Protein AF-A0A3D4BTH3-F1 (afdb_monomer)

Foldseek 3Di:
DPPVPPVVPPPPPPPPPPCVVVVVVVVVVVVVVVLVVVLVVQLCVQLVVCVVVVHDPVVNVVRSVVSSVVSVVCVVVVVVVVVVVVVD

Sequence (88 aa):
MLSKNLDKRHQEKYLHQESSWISKWQDYIGEFVYGGIDGSVTTFAVVAGAAGAHLDSAVVIILGFANLLADGFAMSVGSYLSTKSEKD

Radius of gyration: 22.39 Å; Cα contacts (8 Å, |Δi|>4): 23; chains: 1; bounding box: 41×40×66 Å

pLDDT: mean 83.03, std 17.45, range [48.09, 97.69]

Structure (mmCIF, N/CA/C/O backbone):
data_AF-A0A3D4BTH3-F1
#
_entry.id   AF-A0A3D4BTH3-F1
#
loop_
_atom_site.group_PDB
_atom_site.id
_atom_site.type_symbol
_atom_site.label_atom_id
_atom_site.label_alt_id
_atom_site.label_comp_id
_atom_site.label_asym_id
_atom_site.label_entity_id
_atom_site.label_seq_id
_atom_site.pdbx_PDB_ins_code
_atom_site.Cartn_x
_atom_site.Cartn_y
_atom_site.Cartn_z
_atom_site.occupancy
_atom_site.B_iso_or_equiv
_atom_site.auth_seq_id
_atom_site.auth_comp_id
_atom_site.auth_asym_id
_atom_site.auth_atom_id
_atom_site.pdbx_PDB_model_num
ATOM 1 N N . MET A 1 1 ? -12.203 29.174 50.580 1.00 51.53 1 MET A N 1
ATOM 2 C CA . MET A 1 1 ? -12.177 29.685 49.187 1.00 51.53 1 MET A CA 1
ATOM 3 C C . MET A 1 1 ? -11.400 28.794 48.199 1.00 51.53 1 MET A C 1
ATOM 5 O O . MET A 1 1 ? -11.583 28.967 47.006 1.00 51.53 1 MET A O 1
ATOM 9 N N . LEU A 1 2 ? -10.617 27.799 48.652 1.00 54.00 2 LEU A N 1
ATOM 10 C CA . LEU A 1 2 ? -9.824 26.897 47.788 1.00 54.00 2 LEU A CA 1
ATOM 11 C C . LEU A 1 2 ? -10.492 25.548 47.436 1.00 54.00 2 LEU A C 1
ATOM 13 O O . LEU A 1 2 ? -9.997 24.830 46.579 1.00 54.00 2 LEU A O 1
ATOM 17 N N . SER A 1 3 ? -11.634 25.207 48.042 1.00 50.09 3 SER A N 1
ATOM 18 C CA . SER A 1 3 ? -12.277 23.891 47.850 1.00 50.09 3 SER A CA 1
ATOM 19 C C . SER A 1 3 ? -13.254 23.815 46.663 1.00 50.09 3 SER A C 1
ATOM 21 O O . SER A 1 3 ? -13.725 22.731 46.346 1.00 50.09 3 SER A O 1
ATOM 23 N N . LYS A 1 4 ? -13.573 24.933 45.993 1.00 55.66 4 LYS A N 1
ATOM 24 C CA . LYS A 1 4 ? -14.508 24.960 44.843 1.00 55.66 4 LYS A CA 1
ATOM 25 C C . LYS A 1 4 ? -13.830 24.814 43.468 1.00 55.66 4 LYS A C 1
ATOM 27 O O . LYS A 1 4 ? -14.522 24.838 42.458 1.00 55.66 4 LYS A O 1
ATOM 32 N N . ASN A 1 5 ? -12.501 24.673 43.420 1.00 50.88 5 ASN A N 1
ATOM 33 C CA . ASN A 1 5 ? -11.726 24.625 42.167 1.00 50.88 5 ASN A CA 1
ATOM 34 C C . ASN A 1 5 ? -11.160 23.240 41.809 1.00 50.88 5 ASN A C 1
ATOM 36 O O . ASN A 1 5 ? -10.574 23.084 40.742 1.00 50.88 5 ASN A O 1
ATOM 40 N N . LEU A 1 6 ? -11.338 22.232 42.667 1.00 56.59 6 LEU A N 1
ATOM 41 C CA . LEU A 1 6 ? -10.889 20.859 42.397 1.00 56.59 6 LEU A CA 1
ATOM 42 C C . LEU A 1 6 ? -11.968 19.990 41.735 1.00 56.59 6 LEU A C 1
ATOM 44 O O . LEU A 1 6 ? -11.634 18.988 41.112 1.00 56.59 6 LEU A O 1
ATOM 48 N N . ASP A 1 7 ? -13.231 20.411 41.799 1.00 56.19 7 ASP A N 1
ATOM 49 C CA . ASP A 1 7 ? -14.375 19.649 41.278 1.00 56.19 7 ASP A CA 1
ATOM 50 C C . ASP A 1 7 ? -14.675 19.949 39.794 1.00 56.19 7 ASP A C 1
ATOM 52 O O . ASP A 1 7 ? -15.256 19.153 39.066 1.00 56.19 7 ASP A O 1
ATOM 56 N N . LYS A 1 8 ? -14.185 21.084 39.277 1.00 51.81 8 LYS A N 1
ATOM 57 C CA . LYS A 1 8 ? -14.409 21.481 37.877 1.00 51.81 8 LYS A CA 1
ATOM 58 C C . LYS A 1 8 ? -13.503 20.784 36.858 1.00 51.81 8 LYS A C 1
ATOM 60 O O . LYS A 1 8 ? -13.726 20.939 35.666 1.00 51.81 8 LYS A O 1
ATOM 65 N N . ARG A 1 9 ? -12.490 20.021 37.289 1.00 53.81 9 ARG A N 1
ATOM 66 C CA . ARG A 1 9 ? -11.532 19.366 36.370 1.00 53.81 9 ARG A CA 1
ATOM 67 C C . ARG A 1 9 ? -11.920 17.951 35.937 1.00 53.81 9 ARG A C 1
ATOM 69 O O . ARG A 1 9 ? -11.222 17.375 35.114 1.00 53.81 9 ARG A O 1
ATOM 76 N N . HIS A 1 10 ? -13.013 17.395 36.461 1.00 48.09 10 HIS A N 1
ATOM 77 C CA . HIS A 1 10 ? -13.456 16.030 36.140 1.00 48.09 10 HIS A CA 1
ATOM 78 C C . HIS A 1 10 ? -14.836 15.950 35.464 1.00 48.09 10 HIS A C 1
ATOM 80 O O . HIS A 1 10 ? -15.306 14.851 35.179 1.00 48.09 10 HIS A O 1
ATOM 86 N N . GLN A 1 11 ? -15.463 17.089 35.145 1.00 50.56 11 GLN A N 1
ATOM 87 C CA . GLN A 1 11 ? -16.800 17.148 34.534 1.00 50.56 11 GLN A CA 1
ATOM 88 C C . GLN A 1 11 ? -16.822 17.485 33.029 1.00 50.56 11 GLN A C 1
ATOM 90 O O . GLN A 1 11 ? -17.892 17.723 32.483 1.00 50.56 11 GLN A O 1
ATOM 95 N N . GLU A 1 12 ? -15.691 17.441 32.317 1.00 53.09 12 GLU A N 1
ATOM 96 C CA . GLU A 1 12 ? -15.669 17.651 30.851 1.00 53.09 12 GLU A CA 1
ATOM 97 C C . GLU A 1 12 ? -15.843 16.360 30.027 1.00 53.09 12 GLU A C 1
ATOM 99 O O . GLU A 1 12 ? -15.850 16.397 28.802 1.00 53.09 12 GLU A O 1
ATOM 104 N N . LYS A 1 13 ? -16.048 15.199 30.666 1.00 50.25 13 LYS A N 1
ATOM 105 C CA . LYS A 1 13 ? -16.259 13.920 29.955 1.00 50.25 13 LYS A CA 1
ATOM 106 C C . LYS A 1 13 ? -17.716 13.627 29.563 1.00 50.25 13 LYS A C 1
ATOM 108 O O . LYS A 1 13 ? -17.977 12.578 28.987 1.00 50.25 13 LYS A O 1
ATOM 113 N N . TYR A 1 14 ? -18.655 14.539 29.828 1.00 50.94 14 TYR A N 1
ATOM 114 C CA . TYR A 1 14 ? -20.100 14.287 29.681 1.00 50.94 14 TYR A CA 1
ATOM 115 C C . TYR A 1 14 ? -20.826 15.218 28.691 1.00 50.94 14 TYR A C 1
ATOM 117 O O . TYR A 1 14 ? -22.038 15.380 28.783 1.00 50.94 14 TYR A O 1
ATOM 125 N N . LEU A 1 15 ? -20.112 15.814 27.727 1.00 50.28 15 LEU A N 1
ATOM 126 C CA . LEU A 1 15 ? -20.718 16.610 26.640 1.00 50.28 15 LEU A CA 1
ATOM 127 C C . LEU A 1 15 ? -20.419 16.084 25.221 1.00 50.28 15 LEU A C 1
ATOM 129 O O . LEU A 1 15 ? -20.892 16.659 24.248 1.00 50.28 15 LEU A O 1
ATOM 133 N N . HIS A 1 16 ? -19.710 14.960 25.071 1.00 54.19 16 HIS A N 1
ATOM 134 C CA . HIS A 1 16 ? -19.373 14.382 23.756 1.00 54.19 16 HIS A CA 1
ATOM 135 C C . HIS A 1 16 ? -20.360 13.307 23.255 1.00 54.19 16 HIS A C 1
ATOM 137 O O . HIS A 1 16 ? -20.037 12.534 22.358 1.00 54.19 16 HIS A O 1
ATOM 143 N N . GLN A 1 17 ? -21.568 13.230 23.819 1.00 54.16 17 GLN A N 1
ATOM 144 C CA . GLN A 1 17 ? -22.477 12.101 23.578 1.00 54.16 17 GLN A CA 1
ATOM 145 C C . GLN A 1 17 ? -23.371 12.244 22.328 1.00 54.16 17 GLN A C 1
ATOM 147 O O . GLN A 1 17 ? -23.997 11.267 21.925 1.00 54.16 17 GLN A O 1
ATOM 152 N N . GLU A 1 18 ? -23.391 13.404 21.661 1.00 51.50 18 GLU A N 1
ATOM 153 C CA . GLU A 1 18 ? -24.236 13.626 20.471 1.00 51.50 18 GLU A CA 1
ATOM 154 C C . GLU A 1 18 ? -23.525 13.335 19.129 1.00 51.50 18 GLU A C 1
ATOM 156 O O . GLU A 1 18 ? -24.185 13.110 18.119 1.00 51.50 18 GLU A O 1
ATOM 161 N N . SER A 1 19 ? -22.187 13.244 19.089 1.00 57.38 19 SER A N 1
ATOM 162 C CA . SER A 1 19 ? -21.432 13.042 17.835 1.00 57.38 19 SER A CA 1
ATOM 163 C C . SER A 1 19 ? -20.963 11.603 17.586 1.00 57.38 19 SER A C 1
ATOM 165 O O . SER A 1 19 ? -20.148 11.383 16.697 1.00 57.38 19 SER A O 1
ATOM 167 N N . SER A 1 20 ? -21.476 10.605 18.320 1.00 64.69 20 SER A N 1
ATOM 168 C CA . SER A 1 20 ? -20.997 9.210 18.250 1.00 64.69 20 SER A CA 1
ATOM 169 C C . SER A 1 20 ? -21.070 8.580 16.850 1.00 64.69 20 SER A C 1
ATOM 171 O O . SER A 1 20 ? -20.245 7.725 16.525 1.00 64.69 20 SER A O 1
ATOM 173 N N . TRP A 1 21 ? -22.018 8.990 15.993 1.00 67.38 21 TRP A N 1
ATOM 174 C CA . TRP A 1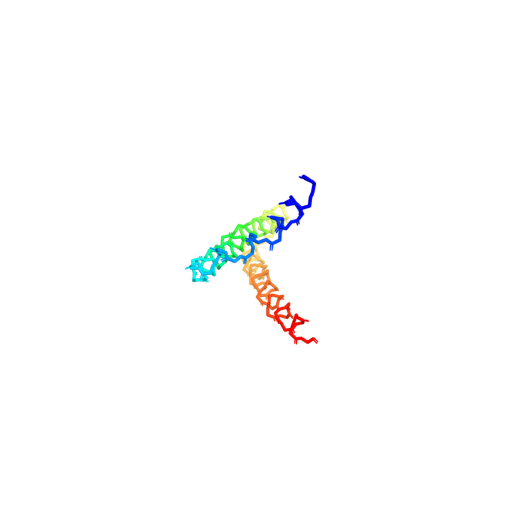 21 ? -21.967 8.582 14.585 1.00 67.38 21 TRP A CA 1
ATOM 175 C C . TRP A 1 21 ? -20.883 9.366 13.841 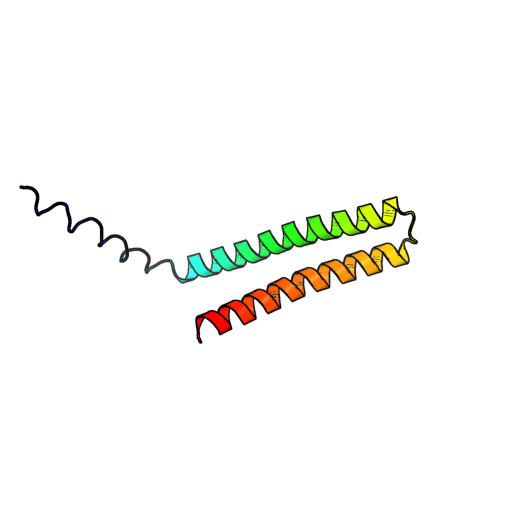1.00 67.38 21 TRP A C 1
ATOM 177 O O . TRP A 1 21 ? -20.095 8.765 13.124 1.00 67.38 21 TRP A O 1
ATOM 187 N N . ILE A 1 22 ? -20.810 10.691 14.014 1.00 73.88 22 ILE A N 1
ATOM 188 C CA . ILE A 1 22 ? -19.920 11.569 13.236 1.00 73.88 22 ILE A CA 1
ATOM 189 C C . ILE A 1 22 ? -18.465 11.204 13.513 1.00 73.88 22 ILE A C 1
ATOM 191 O O . ILE A 1 22 ? -17.685 11.102 12.574 1.00 73.88 22 ILE A O 1
ATOM 195 N N . SER A 1 23 ? -18.124 10.925 14.772 1.00 75.00 23 SER A N 1
ATOM 196 C CA . SER A 1 23 ? -16.785 10.491 15.167 1.00 75.00 23 SER A CA 1
ATOM 197 C C . SER A 1 23 ? -16.410 9.156 14.524 1.00 75.00 23 SER A C 1
ATOM 199 O O . SER A 1 23 ? -15.340 9.048 13.947 1.00 75.00 23 SER A O 1
ATOM 201 N N . LYS A 1 24 ? -17.320 8.170 14.507 1.00 76.50 24 LYS A N 1
ATOM 202 C CA . LYS A 1 24 ? -17.073 6.878 13.843 1.00 76.50 24 LYS A CA 1
ATOM 203 C C . LYS A 1 24 ? -16.877 7.022 12.336 1.00 76.50 24 LYS A C 1
ATOM 205 O O . LYS A 1 24 ? -16.032 6.340 11.771 1.00 76.50 24 LYS A O 1
ATOM 210 N N . TRP A 1 25 ? -17.648 7.895 11.687 1.00 78.25 25 TRP A N 1
ATOM 211 C CA . TRP A 1 25 ? -17.459 8.209 10.268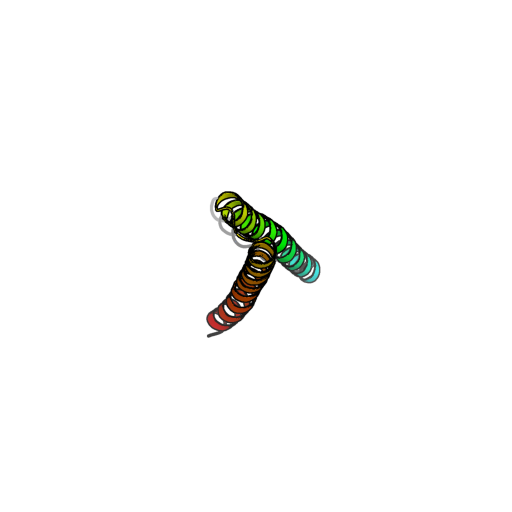 1.00 78.25 25 TRP A CA 1
ATOM 212 C C . TRP A 1 25 ? -16.135 8.944 10.027 1.00 78.25 25 TRP A C 1
ATOM 214 O O . TRP A 1 25 ? -15.478 8.690 9.023 1.00 78.25 25 TRP A O 1
ATOM 224 N N . GLN A 1 26 ? -15.716 9.814 10.945 1.00 82.75 26 GLN A N 1
ATOM 225 C CA . GLN A 1 26 ? -14.443 10.521 10.857 1.00 82.75 26 GLN A CA 1
ATOM 226 C C . GLN A 1 26 ? -13.245 9.577 11.000 1.00 82.75 26 GLN A C 1
ATOM 228 O O . GLN A 1 26 ? -12.310 9.683 10.209 1.00 82.75 26 GLN A O 1
ATOM 233 N N . ASP A 1 27 ? -13.307 8.623 11.929 1.00 81.25 27 ASP A N 1
ATOM 234 C CA . ASP A 1 27 ? -12.272 7.601 12.108 1.00 81.25 27 ASP A CA 1
ATOM 235 C C . ASP A 1 27 ? -12.179 6.692 10.871 1.00 81.25 27 ASP A C 1
ATOM 237 O O . ASP A 1 27 ? -11.093 6.492 10.334 1.00 81.25 27 ASP A O 1
ATOM 241 N N . TYR A 1 28 ? -13.319 6.241 10.327 1.00 84.81 28 TYR A N 1
ATOM 242 C CA . TYR A 1 28 ? -13.354 5.402 9.118 1.00 84.81 28 TYR A CA 1
ATOM 243 C C . TYR A 1 28 ? -12.769 6.107 7.885 1.00 84.81 28 TYR A C 1
ATOM 245 O O . TYR A 1 28 ? -12.018 5.515 7.109 1.00 84.81 28 TYR A O 1
ATOM 253 N N . ILE A 1 29 ? -13.115 7.384 7.689 1.00 89.94 29 ILE A N 1
ATOM 254 C CA . ILE A 1 29 ? -12.562 8.195 6.597 1.00 89.94 29 ILE A CA 1
ATOM 255 C C . ILE A 1 29 ? -11.070 8.456 6.830 1.00 89.94 29 ILE A C 1
ATOM 257 O O . ILE A 1 29 ? -10.295 8.424 5.876 1.00 89.94 29 ILE A O 1
ATOM 261 N N . GLY A 1 30 ? -10.655 8.670 8.081 1.00 89.81 30 GLY A N 1
ATOM 262 C CA . GLY A 1 30 ? -9.254 8.819 8.462 1.00 89.81 30 GLY A CA 1
ATOM 263 C C . GLY A 1 30 ? -8.423 7.580 8.129 1.00 89.81 30 GLY A C 1
ATOM 264 O O . GLY A 1 30 ? -7.408 7.703 7.448 1.00 89.81 30 GLY A O 1
ATOM 265 N N . GLU A 1 31 ? -8.878 6.392 8.532 1.00 89.00 31 GLU A N 1
ATOM 266 C CA . GLU A 1 31 ? -8.224 5.113 8.225 1.00 89.00 31 GLU A CA 1
ATOM 267 C C . GLU A 1 31 ? -8.159 4.847 6.716 1.00 89.00 31 GLU A C 1
ATOM 269 O O . GLU A 1 31 ? -7.126 4.409 6.210 1.00 89.00 31 GLU A O 1
ATOM 274 N N . PHE A 1 32 ? -9.218 5.181 5.973 1.00 90.88 32 PHE A N 1
ATOM 275 C CA . PHE A 1 32 ? -9.229 5.050 4.517 1.00 90.88 32 PHE A CA 1
ATOM 276 C C . PHE A 1 32 ? -8.213 5.979 3.836 1.00 90.88 32 PHE A C 1
ATOM 278 O O . PHE A 1 32 ? -7.459 5.545 2.965 1.00 90.88 32 PHE A O 1
ATOM 285 N N . VAL A 1 33 ? -8.164 7.256 4.233 1.00 94.38 33 VAL A N 1
ATOM 286 C CA . VAL A 1 33 ? -7.199 8.225 3.690 1.00 94.38 33 VAL A CA 1
ATOM 287 C C . VAL A 1 33 ? -5.773 7.827 4.060 1.00 94.38 33 VAL A C 1
ATOM 289 O O . VAL A 1 33 ? -4.895 7.857 3.200 1.00 94.38 33 VAL A O 1
ATOM 292 N N . TYR A 1 34 ? -5.544 7.421 5.310 1.00 91.31 34 TYR A N 1
ATOM 293 C CA . TYR A 1 34 ? -4.234 6.979 5.772 1.00 91.31 34 TYR A CA 1
ATOM 294 C C . TYR A 1 34 ? -3.761 5.744 5.003 1.00 91.31 34 TYR A C 1
ATOM 296 O O . TYR A 1 34 ? -2.654 5.757 4.476 1.00 91.31 34 TYR A O 1
ATOM 304 N N . GLY A 1 35 ? -4.620 4.732 4.839 1.00 92.69 35 GLY A N 1
ATOM 305 C CA . GLY A 1 35 ? -4.311 3.545 4.038 1.00 92.69 35 GLY A CA 1
ATOM 306 C C . GLY A 1 35 ? -4.077 3.861 2.558 1.00 92.69 35 GLY A C 1
ATOM 307 O O . GLY A 1 35 ? -3.185 3.288 1.940 1.00 92.69 35 GLY A O 1
ATOM 308 N N . GLY A 1 36 ? -4.819 4.814 1.986 1.00 94.19 36 GLY A N 1
ATOM 309 C CA . GLY A 1 36 ? -4.595 5.272 0.614 1.00 94.19 36 GLY A CA 1
ATOM 310 C C . GLY A 1 36 ? -3.249 5.978 0.431 1.00 94.19 36 GLY A C 1
ATOM 311 O O . GLY A 1 36 ? -2.565 5.745 -0.567 1.00 94.19 36 GLY A O 1
ATOM 312 N N . ILE A 1 37 ? -2.850 6.818 1.390 1.00 95.62 37 ILE A N 1
ATOM 313 C CA . ILE A 1 37 ? -1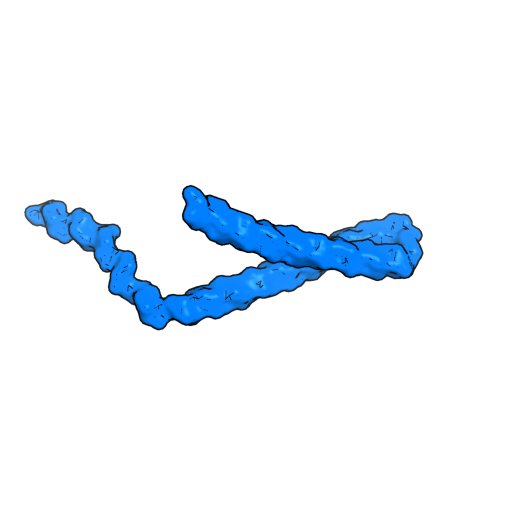.550 7.502 1.376 1.00 95.62 37 ILE A CA 1
ATOM 314 C C . ILE A 1 37 ? -0.420 6.493 1.586 1.00 95.62 37 ILE A C 1
ATOM 316 O O . ILE A 1 37 ? 0.515 6.479 0.787 1.00 95.62 37 ILE A O 1
ATOM 320 N N . ASP A 1 38 ? -0.519 5.639 2.606 1.00 93.00 38 ASP A N 1
ATOM 321 C CA . ASP A 1 38 ? 0.487 4.623 2.921 1.00 93.00 38 ASP A CA 1
ATOM 322 C C . ASP A 1 38 ? 0.680 3.666 1.740 1.00 93.00 38 ASP A C 1
ATOM 324 O O . ASP A 1 38 ? 1.766 3.611 1.167 1.00 93.00 38 ASP A O 1
ATOM 328 N N . GLY A 1 39 ? -0.406 3.060 1.246 1.00 94.25 39 GLY A N 1
ATOM 329 C CA . GLY A 1 39 ? -0.372 2.157 0.096 1.00 94.25 39 GLY A CA 1
ATOM 330 C C . GLY A 1 39 ? 0.160 2.805 -1.187 1.00 94.25 39 GLY A C 1
ATOM 331 O O . GLY A 1 39 ? 0.822 2.142 -1.987 1.00 94.25 39 GLY A O 1
ATOM 332 N N . SER A 1 40 ? -0.075 4.106 -1.395 1.00 95.88 40 SER A N 1
ATOM 333 C CA . SER A 1 40 ? 0.495 4.836 -2.538 1.00 95.88 40 SER A CA 1
ATOM 334 C C . SER A 1 40 ? 2.002 5.039 -2.387 1.00 95.88 40 SER A C 1
ATOM 336 O O . SER A 1 40 ? 2.752 4.828 -3.342 1.00 95.88 40 SER A O 1
ATOM 338 N N . VAL A 1 41 ? 2.456 5.445 -1.198 1.00 96.50 41 VAL A N 1
ATOM 339 C CA . VAL A 1 41 ? 3.873 5.701 -0.911 1.00 96.50 41 VAL A CA 1
ATOM 340 C C . VAL A 1 41 ? 4.676 4.399 -0.936 1.00 96.50 41 VAL A C 1
ATOM 342 O O . VAL A 1 41 ? 5.734 4.357 -1.571 1.00 96.50 41 VAL A O 1
ATOM 345 N N . THR A 1 42 ? 4.175 3.328 -0.316 1.00 95.75 42 THR A N 1
ATOM 346 C CA . THR A 1 42 ? 4.842 2.018 -0.300 1.00 95.75 42 THR A CA 1
ATOM 347 C C . THR A 1 42 ? 4.898 1.408 -1.698 1.00 95.75 42 THR A C 1
ATOM 349 O O . THR A 1 42 ? 5.974 1.009 -2.149 1.00 95.75 42 THR A O 1
ATOM 352 N N . THR A 1 43 ? 3.792 1.435 -2.454 1.00 95.75 43 THR A N 1
ATOM 353 C CA . THR A 1 43 ? 3.771 0.956 -3.848 1.00 95.75 43 THR A CA 1
ATOM 354 C C . THR A 1 43 ? 4.722 1.762 -4.727 1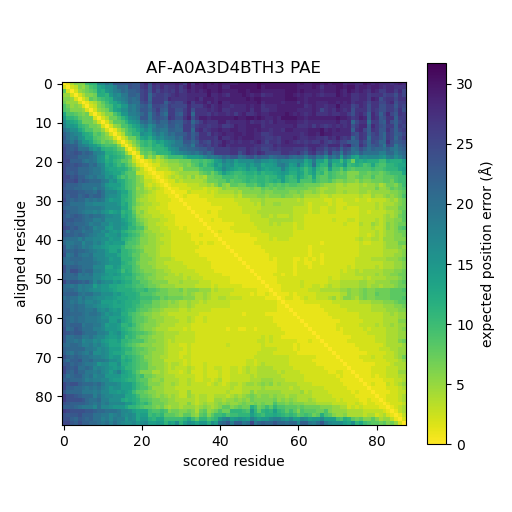.00 95.75 43 THR A C 1
ATOM 356 O O . THR A 1 43 ? 5.451 1.178 -5.529 1.00 95.75 43 THR A O 1
ATOM 359 N N . PHE A 1 44 ? 4.773 3.089 -4.569 1.00 96.19 44 PHE A N 1
ATOM 360 C CA . PHE A 1 44 ? 5.722 3.922 -5.305 1.00 96.19 44 PHE A CA 1
ATOM 361 C C . PHE A 1 44 ? 7.169 3.538 -4.994 1.00 96.19 44 PHE A C 1
ATOM 363 O O . PHE A 1 44 ? 7.962 3.389 -5.919 1.00 96.19 44 PHE A O 1
ATOM 370 N N . ALA A 1 45 ? 7.514 3.326 -3.722 1.00 97.56 45 ALA A N 1
ATOM 371 C CA . ALA A 1 45 ? 8.857 2.906 -3.334 1.00 97.56 45 ALA A CA 1
ATOM 372 C C . ALA A 1 45 ? 9.234 1.545 -3.945 1.00 97.56 45 ALA A C 1
ATOM 374 O O . ALA A 1 45 ? 10.329 1.399 -4.493 1.00 97.56 45 ALA A O 1
ATOM 375 N N . VAL A 1 46 ? 8.317 0.571 -3.916 1.00 97.12 46 VAL A N 1
ATOM 376 C CA . VAL A 1 46 ? 8.522 -0.760 -4.510 1.00 97.12 46 VAL A CA 1
ATOM 377 C C . VAL A 1 46 ? 8.690 -0.671 -6.025 1.00 97.12 46 VAL A C 1
ATOM 379 O O . VAL A 1 46 ? 9.649 -1.217 -6.571 1.00 97.12 46 VAL A O 1
ATOM 382 N N . VAL A 1 47 ? 7.799 0.047 -6.713 1.00 96.44 47 VAL A N 1
ATOM 383 C CA . VAL A 1 47 ? 7.844 0.212 -8.172 1.00 96.44 47 VAL A CA 1
ATOM 384 C C . VAL A 1 47 ? 9.090 0.987 -8.602 1.00 96.44 47 VAL A C 1
ATOM 386 O O . VAL A 1 47 ? 9.767 0.568 -9.538 1.00 96.44 47 VAL A O 1
ATOM 389 N N . ALA A 1 48 ? 9.440 2.073 -7.907 1.00 97.25 48 ALA A N 1
ATOM 390 C CA . ALA A 1 48 ? 10.643 2.856 -8.184 1.00 97.25 48 ALA A CA 1
ATOM 391 C C . ALA A 1 48 ? 11.920 2.039 -7.949 1.00 97.25 48 ALA A C 1
ATOM 393 O O . ALA A 1 48 ? 12.840 2.095 -8.764 1.00 97.25 48 ALA A O 1
ATOM 394 N N . GLY A 1 49 ? 11.968 1.242 -6.878 1.00 97.69 49 GLY A N 1
ATOM 395 C CA . GLY A 1 49 ? 13.082 0.337 -6.601 1.00 97.69 49 GLY A CA 1
ATOM 396 C C . GLY A 1 49 ? 13.225 -0.746 -7.669 1.00 97.69 49 GLY A C 1
ATOM 397 O O . GLY A 1 49 ? 14.320 -0.963 -8.187 1.00 97.69 49 GLY A O 1
ATOM 398 N N . ALA A 1 50 ? 12.118 -1.383 -8.056 1.00 97.50 50 ALA A N 1
ATOM 399 C CA . ALA A 1 50 ? 12.126 -2.427 -9.074 1.00 97.50 50 ALA A CA 1
ATOM 400 C C . ALA A 1 50 ? 12.488 -1.880 -10.469 1.00 97.50 50 ALA A C 1
ATOM 402 O O . ALA A 1 50 ? 13.264 -2.500 -11.198 1.00 97.50 50 ALA A O 1
ATOM 403 N N . ALA A 1 51 ? 11.996 -0.688 -10.816 1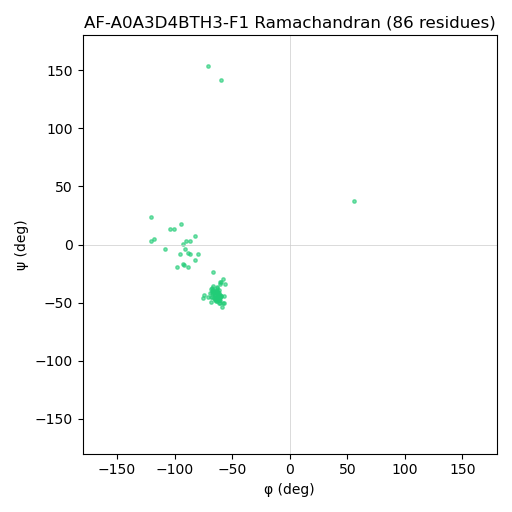.00 95.38 51 ALA A N 1
ATOM 404 C CA . ALA A 1 51 ? 12.386 0.014 -12.035 1.00 95.38 51 ALA A CA 1
ATOM 405 C C . ALA A 1 51 ? 13.870 0.421 -12.011 1.00 95.38 51 ALA A C 1
ATOM 407 O O . ALA A 1 51 ? 14.582 0.208 -12.990 1.00 95.38 51 ALA A O 1
ATOM 408 N N . GLY A 1 52 ? 14.366 0.943 -10.883 1.00 97.00 52 GLY A N 1
ATOM 409 C CA . GLY A 1 52 ? 15.782 1.279 -10.700 1.00 97.00 52 GLY A CA 1
ATOM 410 C C . GLY A 1 52 ? 16.709 0.065 -10.829 1.00 97.00 52 GLY A C 1
ATOM 411 O O . GLY A 1 52 ? 17.812 0.177 -11.362 1.00 97.00 52 GLY A O 1
ATOM 412 N N . ALA A 1 53 ? 16.234 -1.112 -10.424 1.00 97.25 53 ALA A N 1
ATOM 413 C CA . ALA A 1 53 ? 16.928 -2.386 -10.577 1.00 97.25 53 ALA A CA 1
ATOM 414 C C . ALA A 1 53 ? 16.759 -3.038 -11.969 1.00 97.25 53 ALA A C 1
ATOM 416 O O . ALA A 1 53 ? 17.216 -4.163 -12.162 1.00 97.25 53 ALA A O 1
ATOM 417 N N . HIS A 1 54 ? 16.151 -2.347 -12.945 1.00 96.25 54 HIS A N 1
ATOM 418 C CA . HIS A 1 54 ? 15.935 -2.837 -14.316 1.00 96.25 54 HIS A CA 1
ATOM 419 C C . HIS A 1 54 ? 15.176 -4.179 -14.394 1.00 96.25 54 HIS A C 1
ATOM 421 O O . HIS A 1 54 ? 15.468 -5.017 -15.249 1.00 96.25 54 HIS A O 1
ATOM 427 N N . LEU A 1 55 ? 14.191 -4.401 -13.516 1.00 96.81 55 LEU A N 1
ATOM 428 C CA . LEU A 1 55 ? 13.306 -5.561 -13.645 1.00 96.81 55 LEU A CA 1
ATOM 429 C C . LEU A 1 55 ? 12.346 -5.408 -14.830 1.00 96.81 55 LEU A C 1
ATOM 431 O O . LEU A 1 55 ? 11.981 -4.302 -15.233 1.00 96.81 55 LEU A O 1
ATOM 435 N N . ASP A 1 56 ? 11.904 -6.549 -15.361 1.00 97.25 56 ASP A N 1
ATOM 436 C CA . ASP A 1 56 ? 10.889 -6.597 -16.411 1.00 97.25 56 ASP A CA 1
ATOM 437 C C . ASP A 1 56 ? 9.579 -5.941 -15.939 1.00 97.25 56 ASP A C 1
ATOM 439 O O . ASP A 1 56 ? 9.157 -6.111 -14.791 1.00 97.25 56 ASP A O 1
ATOM 443 N N . SER A 1 57 ? 8.907 -5.212 -16.833 1.00 96.44 57 SER A N 1
ATOM 444 C CA . SER A 1 57 ? 7.659 -4.507 -16.524 1.00 96.44 57 SER A CA 1
ATOM 445 C C . SER A 1 57 ? 6.569 -5.429 -15.976 1.00 96.44 57 SER A C 1
ATOM 447 O O . SER A 1 57 ? 5.819 -5.017 -15.091 1.00 96.44 57 SER A O 1
ATOM 449 N N . ALA A 1 58 ? 6.499 -6.683 -16.435 1.00 97.50 58 ALA A N 1
ATOM 450 C CA . ALA A 1 58 ? 5.559 -7.659 -15.890 1.00 97.50 58 ALA A CA 1
ATOM 451 C C . ALA A 1 58 ? 5.833 -7.935 -14.403 1.00 97.50 58 ALA A C 1
ATOM 453 O O . ALA A 1 58 ? 4.907 -7.998 -13.595 1.00 97.50 58 ALA A O 1
ATOM 454 N N . VAL A 1 59 ? 7.111 -8.036 -14.028 1.00 96.69 59 VAL A N 1
ATOM 455 C CA . VAL A 1 59 ? 7.531 -8.275 -12.644 1.00 96.69 59 VAL A CA 1
ATO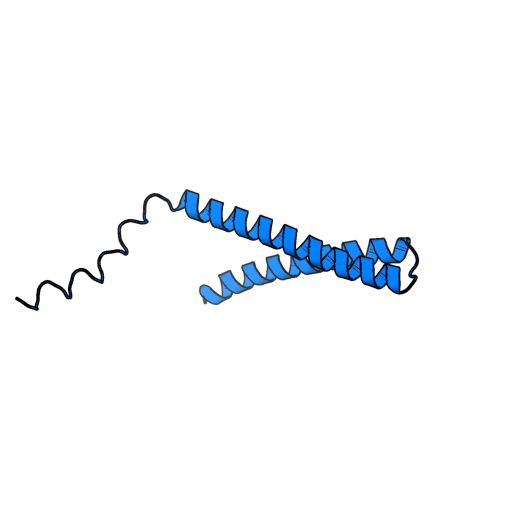M 456 C C . VAL A 1 59 ? 7.236 -7.059 -11.771 1.00 96.69 59 VAL A C 1
ATOM 458 O O . VAL A 1 59 ? 6.716 -7.230 -10.674 1.00 96.69 59 VAL A O 1
ATOM 461 N N . VAL A 1 60 ? 7.487 -5.841 -12.264 1.00 97.19 60 VAL A N 1
ATOM 462 C CA . VAL A 1 60 ? 7.181 -4.594 -11.536 1.00 97.19 60 VAL A CA 1
ATOM 463 C C . VAL A 1 60 ? 5.688 -4.483 -11.214 1.00 97.19 60 VAL A C 1
ATOM 465 O O . VAL A 1 60 ? 5.327 -4.153 -10.085 1.00 97.19 60 VAL A O 1
ATOM 468 N N . ILE A 1 61 ? 4.816 -4.799 -12.177 1.00 96.75 61 ILE A N 1
ATOM 469 C CA . ILE A 1 61 ? 3.359 -4.769 -11.982 1.00 96.75 61 ILE A CA 1
ATOM 470 C C . ILE A 1 61 ? 2.939 -5.793 -10.923 1.00 96.75 61 ILE A C 1
ATOM 472 O O . ILE A 1 61 ? 2.210 -5.449 -9.993 1.00 96.75 61 ILE A O 1
ATOM 476 N N . ILE A 1 62 ? 3.423 -7.035 -11.030 1.00 97.38 62 ILE A N 1
ATOM 477 C CA . ILE A 1 62 ? 3.110 -8.094 -10.061 1.00 97.38 62 ILE A CA 1
ATOM 478 C C . ILE A 1 62 ? 3.591 -7.703 -8.658 1.00 97.38 62 ILE A C 1
ATOM 480 O O . ILE A 1 62 ? 2.832 -7.843 -7.704 1.00 97.38 62 ILE A O 1
ATOM 484 N N . LEU A 1 63 ? 4.813 -7.174 -8.530 1.00 96.44 63 LEU A N 1
ATOM 485 C CA . LEU A 1 63 ? 5.380 -6.713 -7.259 1.00 96.44 63 LEU A CA 1
ATOM 486 C C . LEU A 1 63 ? 4.562 -5.584 -6.633 1.00 96.44 63 LEU A C 1
ATOM 488 O O . LEU A 1 63 ? 4.256 -5.650 -5.446 1.00 96.44 63 LEU A O 1
ATOM 492 N N . GLY A 1 64 ? 4.186 -4.574 -7.422 1.00 96.12 64 GLY A N 1
ATOM 493 C CA . GLY A 1 64 ? 3.378 -3.455 -6.940 1.00 96.12 64 GLY A CA 1
ATOM 494 C C . GLY A 1 64 ? 2.020 -3.916 -6.405 1.00 96.12 64 GLY A C 1
ATOM 495 O O . GLY A 1 64 ? 1.650 -3.569 -5.287 1.00 96.12 64 GLY A O 1
ATOM 496 N N . PHE A 1 65 ? 1.307 -4.762 -7.157 1.00 96.38 65 PHE A N 1
ATOM 497 C CA . PHE A 1 65 ? 0.021 -5.307 -6.710 1.00 96.38 65 PHE A CA 1
ATOM 498 C C . PHE A 1 65 ? 0.158 -6.234 -5.503 1.00 96.38 65 PHE A C 1
ATOM 500 O O . PHE A 1 65 ? -0.652 -6.154 -4.581 1.00 96.38 65 PHE A O 1
ATOM 507 N N . ALA A 1 66 ? 1.175 -7.098 -5.489 1.00 96.88 66 ALA A N 1
ATOM 508 C CA . ALA A 1 66 ? 1.433 -7.977 -4.357 1.00 96.88 66 ALA A CA 1
ATOM 509 C C . ALA A 1 66 ? 1.696 -7.169 -3.078 1.00 96.88 66 ALA A C 1
ATOM 511 O O . ALA A 1 66 ? 1.111 -7.482 -2.043 1.00 96.88 66 ALA A O 1
ATOM 512 N N . ASN A 1 67 ? 2.512 -6.111 -3.159 1.00 95.06 67 ASN A N 1
ATOM 513 C CA . ASN A 1 67 ? 2.803 -5.248 -2.017 1.00 95.06 67 ASN A CA 1
ATOM 514 C C . ASN A 1 67 ? 1.556 -4.497 -1.535 1.00 95.06 67 ASN A C 1
ATOM 516 O O . ASN A 1 67 ? 1.244 -4.540 -0.351 1.00 95.06 67 ASN A O 1
ATOM 520 N N . LEU A 1 68 ? 0.796 -3.882 -2.449 1.00 95.38 68 LEU A N 1
ATOM 521 C CA . LEU A 1 68 ? -0.428 -3.156 -2.099 1.00 95.38 68 LEU A CA 1
ATOM 522 C C . LEU A 1 68 ? -1.445 -4.049 -1.370 1.00 95.38 68 LEU A C 1
ATOM 524 O O . LEU A 1 68 ? -2.043 -3.642 -0.374 1.00 95.38 68 LEU A O 1
ATOM 528 N N . LEU A 1 69 ? -1.646 -5.277 -1.861 1.00 96.62 69 LEU A N 1
ATOM 529 C CA . LEU A 1 69 ? -2.548 -6.238 -1.227 1.00 96.62 69 LEU A CA 1
ATOM 530 C C . LEU A 1 69 ? -2.027 -6.694 0.139 1.00 96.62 69 LEU A C 1
ATOM 532 O O . LEU A 1 69 ? -2.824 -6.854 1.063 1.00 96.62 69 LEU A O 1
ATOM 536 N N . ALA A 1 70 ? -0.715 -6.896 0.271 1.00 95.19 70 ALA A N 1
ATOM 537 C CA . ALA A 1 70 ? -0.094 -7.275 1.534 1.00 95.19 70 ALA A CA 1
ATOM 538 C C . ALA A 1 70 ? -0.255 -6.181 2.600 1.00 95.19 70 ALA A C 1
ATOM 540 O O . ALA A 1 70 ? -0.695 -6.496 3.706 1.00 95.19 70 ALA A O 1
ATOM 541 N N . ASP A 1 71 ? 0.013 -4.918 2.256 1.00 93.69 71 ASP A N 1
ATOM 542 C CA . ASP A 1 71 ? -0.123 -3.773 3.165 1.00 93.69 71 ASP A CA 1
ATOM 543 C C . ASP A 1 71 ? -1.581 -3.626 3.634 1.00 93.69 71 ASP A C 1
ATOM 545 O O . ASP A 1 71 ? -1.865 -3.626 4.835 1.00 93.69 71 ASP A O 1
ATOM 549 N N . GLY A 1 72 ? -2.539 -3.629 2.697 1.00 93.38 72 GLY A N 1
ATOM 550 C CA . GLY A 1 72 ? -3.964 -3.534 3.029 1.00 93.38 72 GLY A CA 1
ATOM 551 C C . GLY A 1 72 ? -4.478 -4.714 3.864 1.00 93.38 72 GLY A C 1
ATOM 552 O O . GLY A 1 72 ? -5.285 -4.535 4.784 1.00 93.38 72 GLY A O 1
ATOM 553 N N . PHE A 1 73 ? -3.995 -5.929 3.592 1.00 95.50 73 PHE A N 1
ATOM 554 C CA . PHE A 1 73 ? -4.344 -7.111 4.376 1.00 95.50 73 PHE A CA 1
ATOM 555 C C . PHE A 1 73 ? -3.759 -7.049 5.790 1.00 95.50 73 PHE A C 1
ATOM 557 O O . PHE A 1 73 ? -4.477 -7.311 6.756 1.00 95.50 73 PHE A O 1
ATOM 564 N N . ALA A 1 74 ? -2.488 -6.663 5.930 1.00 93.06 74 ALA A N 1
ATOM 565 C CA . ALA A 1 74 ? -1.826 -6.520 7.222 1.00 93.06 74 ALA A CA 1
ATOM 566 C C . ALA A 1 74 ? -2.532 -5.481 8.104 1.00 93.06 74 ALA A C 1
ATOM 568 O O . ALA A 1 74 ? -2.793 -5.763 9.274 1.00 93.06 74 ALA A O 1
ATOM 569 N N . MET A 1 75 ? -2.920 -4.332 7.537 1.00 91.00 75 MET A N 1
ATOM 570 C CA . MET A 1 75 ? -3.702 -3.312 8.246 1.00 91.00 75 MET A CA 1
ATOM 571 C C . MET A 1 75 ? -5.074 -3.849 8.679 1.00 91.00 75 MET A C 1
ATOM 573 O O . MET A 1 75 ? -5.454 -3.708 9.839 1.00 91.00 75 MET A O 1
ATOM 577 N N . SER A 1 76 ? -5.795 -4.535 7.785 1.00 92.19 76 SER A N 1
ATOM 578 C CA . SER A 1 76 ? -7.133 -5.078 8.076 1.00 92.19 76 SER A CA 1
ATOM 579 C C . SER A 1 76 ? -7.108 -6.139 9.182 1.00 92.19 76 SER A C 1
ATOM 581 O O . SER A 1 76 ? -7.910 -6.106 10.119 1.00 92.19 76 SER A O 1
ATOM 583 N N . VAL A 1 77 ? -6.169 -7.087 9.089 1.00 95.25 77 VAL A N 1
ATOM 584 C CA . VAL A 1 77 ? -5.978 -8.136 10.100 1.00 95.25 77 VAL A CA 1
ATOM 585 C C . VAL A 1 77 ? -5.474 -7.537 11.410 1.00 95.25 77 VAL A C 1
ATOM 587 O O . VAL A 1 77 ? -5.947 -7.938 12.473 1.00 95.25 77 VAL A O 1
ATOM 590 N N . GLY A 1 78 ? -4.567 -6.560 11.344 1.00 92.69 78 GLY A N 1
ATOM 591 C CA . GLY A 1 78 ? -4.057 -5.831 12.501 1.00 92.69 78 GLY A CA 1
ATOM 592 C C . GLY A 1 78 ? -5.177 -5.153 13.287 1.00 92.69 78 GLY A C 1
ATOM 593 O O . GLY A 1 78 ? -5.306 -5.392 14.485 1.00 92.69 78 GLY A O 1
ATOM 594 N N . SER A 1 79 ? -6.049 -4.396 12.616 1.00 89.62 79 SER A N 1
ATOM 595 C CA . SER A 1 79 ? -7.198 -3.741 13.255 1.00 89.62 79 SER A CA 1
ATOM 596 C C . SER A 1 79 ? -8.203 -4.742 13.835 1.00 89.62 79 SER A C 1
ATOM 598 O O . SER A 1 79 ? -8.704 -4.546 14.947 1.00 89.62 79 SER A O 1
ATOM 600 N N . TYR A 1 80 ? -8.470 -5.852 13.134 1.00 90.75 80 TYR A N 1
ATOM 601 C CA . TYR A 1 80 ? -9.327 -6.922 13.654 1.00 90.75 80 TYR A CA 1
ATOM 602 C C . TYR A 1 80 ? -8.749 -7.550 14.929 1.00 90.75 80 TYR A C 1
ATOM 604 O O . T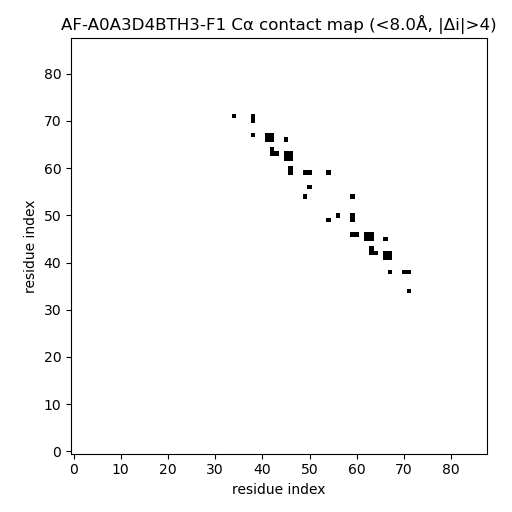YR A 1 80 ? -9.462 -7.710 15.924 1.00 90.75 80 TYR A O 1
ATOM 612 N N . LEU A 1 81 ? -7.457 -7.888 14.916 1.00 93.69 81 LEU A N 1
ATOM 613 C CA . LEU A 1 81 ? -6.791 -8.509 16.055 1.00 93.69 81 LEU A CA 1
ATOM 614 C C . LEU A 1 81 ? -6.657 -7.533 17.228 1.00 93.69 81 LEU A C 1
ATOM 616 O O . LEU A 1 81 ? -6.894 -7.941 18.359 1.00 93.69 81 LEU A O 1
ATOM 620 N N . SER A 1 82 ? -6.372 -6.255 16.960 1.00 90.75 82 SER A N 1
ATOM 621 C CA . SER A 1 82 ? -6.352 -5.183 17.964 1.00 90.75 82 SER A CA 1
ATOM 622 C C . SER A 1 82 ? -7.701 -5.084 18.680 1.00 90.75 82 SER A C 1
ATOM 624 O O . SER A 1 82 ? -7.777 -5.225 19.897 1.00 90.75 82 SER A O 1
ATOM 626 N N . THR A 1 83 ? -8.795 -5.016 17.912 1.00 88.44 83 THR A N 1
ATOM 627 C CA . THR A 1 83 ? -10.165 -4.969 18.455 1.00 88.44 83 THR A CA 1
ATOM 628 C C . THR A 1 83 ? -10.511 -6.207 19.282 1.00 88.44 83 THR A C 1
ATOM 630 O O . THR A 1 83 ? -11.303 -6.128 20.222 1.00 88.44 83 THR A O 1
ATOM 633 N N . LYS A 1 84 ? -9.983 -7.379 18.909 1.00 91.31 84 LYS A N 1
ATOM 634 C CA . LYS A 1 84 ? -10.196 -8.609 19.672 1.00 91.31 84 LYS A CA 1
ATOM 635 C C . LYS A 1 84 ? -9.365 -8.630 20.956 1.00 91.31 84 LYS A C 1
ATOM 637 O O . LYS A 1 84 ? -9.912 -8.967 21.996 1.00 91.31 84 LYS A O 1
ATOM 642 N N . SER A 1 85 ? -8.098 -8.228 20.888 1.00 91.81 85 SER A N 1
ATOM 643 C CA . SER A 1 85 ? -7.188 -8.195 22.036 1.00 91.81 85 SER A CA 1
ATOM 644 C C . SER A 1 85 ? -7.584 -7.164 23.089 1.00 91.81 85 SER A C 1
ATOM 646 O O . SER A 1 85 ? -7.177 -7.299 24.231 1.00 91.81 85 SER A O 1
ATOM 648 N N . GLU A 1 86 ? -8.333 -6.130 22.714 1.00 86.88 86 GLU A N 1
ATOM 649 C CA . GLU A 1 86 ? -8.834 -5.109 23.641 1.00 86.88 86 GLU A CA 1
ATOM 650 C C . GLU A 1 86 ? -10.121 -5.546 24.370 1.00 86.88 86 GLU A C 1
ATOM 652 O O . GLU A 1 86 ? -10.550 -4.902 25.327 1.00 86.88 86 GLU A O 1
ATOM 657 N N .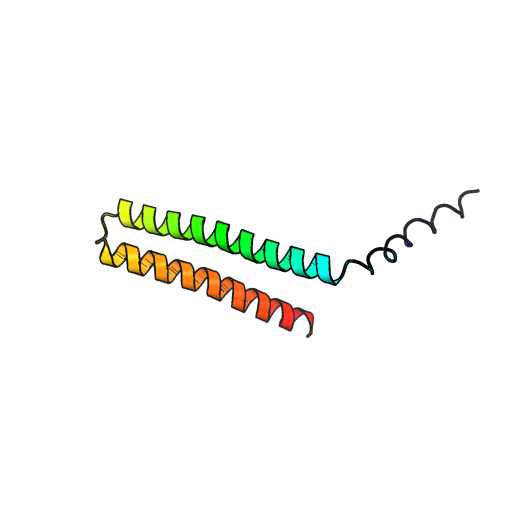 LYS A 1 87 ? -10.761 -6.626 23.898 1.00 76.88 87 LYS A N 1
ATOM 658 C CA . LYS A 1 87 ? -11.977 -7.216 24.484 1.00 76.88 87 LYS A CA 1
ATOM 659 C C . LYS A 1 87 ? -11.702 -8.417 25.392 1.00 76.88 87 LYS A C 1
ATOM 661 O O . LYS A 1 87 ? -12.599 -8.764 26.162 1.00 76.88 87 LYS A O 1
ATOM 666 N N . ASP A 1 88 ? -10.529 -9.034 25.263 1.00 65.31 88 ASP A N 1
ATOM 667 C CA . ASP A 1 88 ? -10.016 -10.088 26.151 1.00 65.31 88 ASP A CA 1
ATOM 668 C C . ASP A 1 88 ? -9.221 -9.462 27.312 1.00 65.31 88 ASP A C 1
ATOM 670 O O . ASP A 1 88 ? -9.365 -9.954 28.456 1.00 65.31 88 ASP A O 1
#

Mean predicted aligned error: 10.48 Å

Solvent-accessible surface area (backbone atoms only — not comparable to full-atom values): 5154 Å² total; per-residue (Å²): 135,78,80,78,69,72,68,69,79,73,66,79,81,79,76,71,78,83,45,63,65,58,52,53,52,50,50,52,52,47,53,51,52,51,50,54,52,49,44,50,54,53,30,47,54,51,35,52,50,36,54,74,68,69,54,55,69,70,56,36,53,52,50,29,54,52,49,37,53,49,54,54,48,52,52,53,52,47,53,54,50,50,61,50,63,76,73,108

Secondary structure (DSSP, 8-state):
--TTSSSTTS-GGGS-SS-HHHHHHHHHHHHHHHHHHHHHHHHHHHHHHHHHTT--HHHHHHHHHHHHHHHHHHHHHHHHHHHHHTT-